Protein AF-A0A7C5XML5-F1 (afdb_monomer_lite)

Organism: NCBI:txid334771

Foldseek 3Di:
DPVPVVVVVVVLVVLLLLLLVLLVVLVVLVVVCVVVVHNPCVVVSVVSVVVSVVSVVVSCVVVVLPPDDDPDCLCQLCVALSVVSSVLSNVLVVLVVVLVVLVVCCVPPVPPVSVVVSVVSVVVSVVSVVVNVVSVVVCSVCSVVSSPDRHGDPVVVVPPDDDDD

Radius of gyration: 18.7 Å; chains: 1; bounding box: 42×40×50 Å

pLDDT: mean 78.73, std 19.6, range [34.81, 97.62]

Secondary structure (DSSP, 8-state):
--HHHHHHHHHHHHHHHHHHHHHHHHHHHHHHHHHHTS-SSHHHHHHHHHHHHHHHHHHHHHTT---SS--S-HHHHHHHHHHHHHHHHHHHHHHHHHHHHHHHHHHHH--TTHHHHHHHHHHHHHHHHHHHHHHHHHHHHTHHHHHH------GGGGS--S---

Structure (mmCIF, N/CA/C/O backbone):
data_AF-A0A7C5XML5-F1
#
_entry.id   AF-A0A7C5XML5-F1
#
loop_
_atom_site.group_PDB
_atom_site.id
_atom_site.type_symbol
_atom_site.label_atom_id
_atom_site.label_alt_id
_atom_site.label_comp_id
_atom_site.label_asym_id
_atom_site.label_entity_id
_atom_site.label_seq_id
_atom_site.pdbx_PDB_ins_code
_atom_site.Cartn_x
_atom_site.Cartn_y
_atom_site.Cartn_z
_atom_site.occupancy
_atom_site.B_iso_or_equiv
_atom_site.auth_seq_id
_atom_site.auth_comp_id
_atom_site.auth_asym_id
_atom_site.auth_atom_id
_atom_site.pdbx_PDB_model_num
ATOM 1 N N . MET A 1 1 ? 15.322 16.544 22.174 1.00 39.91 1 MET A N 1
ATOM 2 C CA . MET A 1 1 ? 13.908 16.334 21.779 1.00 39.91 1 MET A CA 1
ATOM 3 C C . MET A 1 1 ? 13.689 16.162 20.268 1.00 39.91 1 MET A C 1
ATOM 5 O O . MET A 1 1 ? 12.577 15.834 19.902 1.00 39.91 1 MET A O 1
ATOM 9 N N . GLN A 1 2 ? 14.699 16.288 19.390 1.00 37.47 2 GLN A N 1
ATOM 10 C CA . GLN A 1 2 ? 14.518 16.170 17.925 1.00 37.47 2 GLN A CA 1
ATOM 11 C C . GLN A 1 2 ? 14.476 14.737 17.355 1.00 37.47 2 GLN A C 1
ATOM 13 O O . GLN A 1 2 ? 14.001 14.564 16.243 1.00 37.47 2 GLN A O 1
ATOM 18 N N . ASN A 1 3 ? 14.928 13.711 18.087 1.00 36.53 3 ASN A N 1
ATOM 19 C CA . ASN A 1 3 ? 14.990 12.350 17.536 1.00 36.53 3 ASN A CA 1
ATOM 20 C C . ASN A 1 3 ? 13.659 11.588 17.604 1.00 36.53 3 ASN A C 1
ATOM 22 O O . ASN A 1 3 ? 13.346 10.885 16.658 1.00 36.53 3 ASN A O 1
ATOM 26 N N . LEU A 1 4 ? 12.867 11.725 18.676 1.00 36.56 4 LEU A N 1
ATOM 27 C CA . LEU A 1 4 ? 11.659 10.905 18.896 1.00 36.56 4 LEU A CA 1
ATOM 28 C C . LEU A 1 4 ? 10.638 10.999 17.749 1.00 36.56 4 LEU A C 1
ATOM 30 O O . LEU A 1 4 ? 10.149 9.969 17.308 1.00 36.56 4 LEU A O 1
ATOM 34 N N . ALA A 1 5 ? 10.410 12.200 17.211 1.00 45.22 5 ALA A N 1
ATOM 35 C CA . ALA A 1 5 ? 9.469 12.412 16.109 1.00 45.22 5 ALA A CA 1
ATOM 36 C C . ALA A 1 5 ? 9.879 11.677 14.817 1.00 45.22 5 ALA A C 1
ATOM 38 O O . ALA A 1 5 ? 9.029 11.127 14.130 1.00 45.22 5 ALA A O 1
ATOM 39 N N . VAL A 1 6 ? 11.182 11.596 14.517 1.00 43.94 6 VAL A N 1
ATOM 40 C CA . VAL A 1 6 ? 11.694 10.880 13.332 1.00 43.94 6 VAL A CA 1
ATOM 41 C C . VAL A 1 6 ? 11.533 9.364 13.492 1.00 43.94 6 VAL A C 1
ATOM 43 O O . VAL A 1 6 ? 11.209 8.675 12.529 1.00 43.94 6 VAL A O 1
ATOM 46 N N . TRP A 1 7 ? 11.730 8.838 14.707 1.00 41.88 7 TRP A N 1
ATOM 47 C CA . TRP A 1 7 ? 11.513 7.415 14.997 1.00 41.88 7 TRP A CA 1
ATOM 48 C C . TRP A 1 7 ? 10.031 7.032 14.925 1.00 41.88 7 TRP A C 1
ATOM 50 O O . TRP A 1 7 ? 9.712 5.955 14.430 1.00 41.88 7 TRP A O 1
ATOM 60 N N . GLU A 1 8 ? 9.133 7.905 15.386 1.00 57.09 8 GLU A N 1
ATOM 61 C CA . GLU A 1 8 ? 7.681 7.699 15.307 1.00 57.09 8 GLU A CA 1
ATOM 62 C C . GLU A 1 8 ? 7.174 7.775 13.855 1.00 57.09 8 GLU A C 1
ATOM 64 O O . GLU A 1 8 ? 6.430 6.894 13.427 1.00 57.09 8 GLU A O 1
ATOM 69 N N . GLU A 1 9 ? 7.644 8.741 13.054 1.00 60.34 9 GLU A N 1
ATOM 70 C CA . GLU A 1 9 ? 7.326 8.821 11.618 1.00 60.34 9 GLU A CA 1
ATOM 71 C C . GLU A 1 9 ? 7.820 7.591 10.842 1.00 60.34 9 GLU A C 1
ATOM 73 O O . GLU A 1 9 ? 7.082 7.047 10.017 1.00 60.34 9 GLU A O 1
ATOM 78 N N . ALA A 1 10 ? 9.039 7.119 11.129 1.00 74.81 10 ALA A N 1
ATOM 79 C CA . ALA A 1 10 ? 9.570 5.894 10.538 1.00 74.81 10 ALA A CA 1
ATOM 80 C C . ALA A 1 10 ? 8.722 4.673 10.931 1.00 74.81 10 ALA A C 1
ATOM 82 O O . ALA A 1 10 ? 8.363 3.873 10.074 1.00 74.81 10 ALA A O 1
ATOM 83 N N . LEU A 1 11 ? 8.327 4.559 12.203 1.00 78.94 11 LEU A N 1
ATOM 84 C CA . LEU A 1 11 ? 7.518 3.441 12.687 1.00 78.94 11 LEU A CA 1
ATOM 85 C C . LEU A 1 11 ? 6.134 3.385 12.022 1.00 78.94 11 LEU A C 1
ATOM 87 O O . LEU A 1 11 ? 5.704 2.309 11.607 1.00 78.94 11 LEU A O 1
ATOM 91 N N . ILE A 1 12 ? 5.446 4.524 11.879 1.00 80.12 12 ILE A N 1
ATOM 92 C CA . ILE A 1 12 ? 4.148 4.581 11.186 1.00 80.12 12 ILE A CA 1
ATOM 93 C C . ILE A 1 12 ? 4.308 4.142 9.729 1.00 80.12 12 ILE A C 1
ATOM 95 O O . ILE A 1 12 ? 3.504 3.349 9.241 1.00 80.12 12 ILE A O 1
ATOM 99 N N . GLN A 1 13 ? 5.348 4.612 9.034 1.00 80.50 13 GLN A N 1
ATOM 100 C CA . GLN A 1 13 ? 5.607 4.191 7.655 1.00 80.50 13 GLN A CA 1
ATOM 101 C C . GLN A 1 13 ? 5.816 2.678 7.555 1.00 80.50 13 GLN A C 1
ATOM 103 O O . GLN A 1 13 ? 5.195 2.048 6.701 1.00 80.50 13 GLN A O 1
ATOM 108 N N . GLU A 1 14 ? 6.589 2.076 8.457 1.00 86.62 14 GLU A N 1
ATOM 109 C CA . GLU A 1 14 ? 6.787 0.621 8.481 1.00 86.62 14 GLU A CA 1
ATOM 110 C C . GLU A 1 14 ? 5.472 -0.143 8.704 1.00 86.62 14 GLU A C 1
ATOM 112 O O . GLU A 1 14 ? 5.203 -1.131 8.018 1.00 86.62 14 GLU A O 1
ATOM 117 N N . PHE A 1 15 ? 4.589 0.337 9.589 1.00 87.94 15 PHE A N 1
ATOM 118 C CA . PHE A 1 15 ? 3.253 -0.251 9.749 1.00 87.94 15 PHE A CA 1
ATOM 119 C C . PHE A 1 15 ? 2.427 -0.169 8.462 1.00 87.94 15 PHE A C 1
ATOM 121 O O . PHE A 1 15 ? 1.771 -1.141 8.082 1.00 87.94 15 PHE A O 1
ATOM 128 N N . LEU A 1 16 ? 2.461 0.973 7.775 1.00 87.12 16 LEU A N 1
ATOM 129 C CA . LEU A 1 16 ? 1.742 1.171 6.518 1.00 87.12 16 LEU A CA 1
ATOM 130 C C . LEU A 1 16 ? 2.254 0.238 5.418 1.00 87.12 16 LEU A C 1
ATOM 132 O O . LEU A 1 16 ? 1.443 -0.399 4.739 1.00 87.12 16 LEU A O 1
ATOM 136 N N . TYR A 1 17 ? 3.575 0.110 5.282 1.00 88.94 17 TYR A N 1
ATOM 137 C CA . TYR A 1 17 ? 4.199 -0.829 4.353 1.00 88.94 17 TYR A CA 1
ATOM 138 C C . TYR A 1 17 ? 3.845 -2.277 4.701 1.00 88.94 17 TYR A C 1
ATOM 140 O O . TYR A 1 17 ? 3.444 -3.027 3.814 1.00 88.94 17 TYR A O 1
ATOM 148 N N . ALA A 1 18 ? 3.884 -2.667 5.978 1.00 92.62 18 ALA A N 1
ATOM 149 C CA . ALA A 1 18 ? 3.495 -4.009 6.407 1.00 92.62 18 ALA A CA 1
ATOM 150 C C . ALA A 1 18 ? 2.026 -4.330 6.065 1.00 92.62 18 ALA A C 1
ATOM 152 O O . ALA A 1 18 ? 1.736 -5.395 5.517 1.00 92.62 18 ALA A O 1
ATOM 153 N N . ILE A 1 19 ? 1.096 -3.401 6.323 1.00 92.12 19 ILE A N 1
ATOM 154 C CA . ILE A 1 19 ? -0.325 -3.557 5.967 1.00 92.12 19 ILE A CA 1
ATOM 155 C C . ILE A 1 19 ? -0.488 -3.715 4.454 1.00 92.12 19 ILE A C 1
ATOM 157 O O . ILE A 1 19 ? -1.204 -4.615 4.004 1.00 92.12 19 ILE A O 1
ATOM 161 N N . GLY A 1 20 ? 0.166 -2.844 3.682 1.00 91.81 20 GLY A N 1
ATOM 162 C CA . GLY A 1 20 ? 0.115 -2.871 2.224 1.00 91.81 20 GLY A CA 1
ATOM 163 C C . GLY A 1 20 ? 0.667 -4.179 1.661 1.00 91.81 20 GLY A C 1
ATOM 164 O O . GLY A 1 20 ? 0.001 -4.816 0.851 1.00 91.81 20 GLY A O 1
ATOM 165 N N . HIS A 1 21 ? 1.834 -4.632 2.129 1.00 93.75 21 HIS A N 1
ATOM 166 C CA . HIS A 1 21 ? 2.459 -5.865 1.651 1.00 93.75 21 HIS A CA 1
ATOM 167 C C . HIS A 1 21 ? 1.625 -7.096 1.994 1.00 93.75 21 HIS A C 1
ATOM 169 O O . HIS A 1 21 ? 1.458 -7.964 1.144 1.00 93.75 21 HIS A O 1
ATOM 175 N N . LEU A 1 22 ? 1.031 -7.164 3.188 1.00 94.81 22 LEU A N 1
ATOM 176 C CA . LEU A 1 22 ? 0.125 -8.262 3.532 1.00 94.81 22 LEU A CA 1
ATOM 177 C C . LEU A 1 22 ? -1.133 -8.259 2.649 1.00 94.81 22 LEU A C 1
ATOM 179 O O . LEU A 1 22 ? -1.616 -9.322 2.270 1.00 94.81 22 LEU A O 1
ATOM 183 N N . ASN A 1 23 ? -1.670 -7.088 2.294 1.00 93.06 23 ASN A N 1
ATOM 184 C CA . ASN A 1 23 ? -2.779 -7.003 1.340 1.00 93.06 23 ASN A CA 1
ATOM 185 C C . ASN A 1 23 ? -2.371 -7.425 -0.079 1.00 93.06 23 ASN A C 1
ATOM 187 O O . ASN A 1 23 ? -3.102 -8.158 -0.737 1.00 93.06 23 ASN A O 1
ATOM 191 N N . HIS A 1 24 ? -1.186 -7.018 -0.522 1.00 92.62 24 HIS A N 1
ATOM 192 C CA . HIS A 1 24 ? -0.650 -7.377 -1.830 1.00 92.62 24 HIS A CA 1
ATOM 193 C C . HIS A 1 24 ? -0.377 -8.889 -1.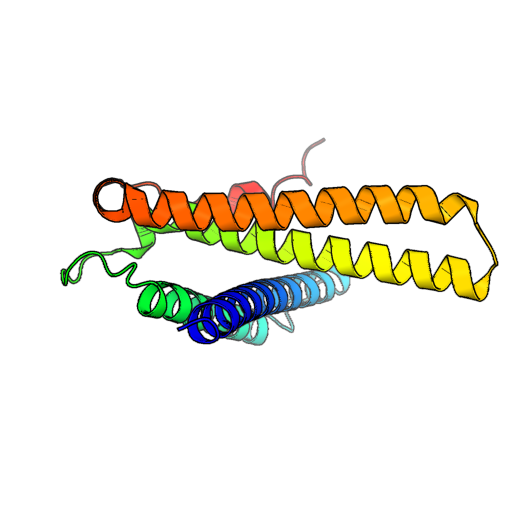937 1.00 92.62 24 HIS A C 1
ATOM 195 O O . HIS A 1 24 ? -0.758 -9.518 -2.920 1.00 92.62 24 HIS A O 1
ATOM 201 N N . CYS A 1 25 ? 0.198 -9.508 -0.899 1.00 93.81 25 CYS A N 1
ATOM 202 C CA . CYS A 1 25 ? 0.389 -10.959 -0.841 1.00 93.81 25 CYS A CA 1
ATOM 203 C C . CYS A 1 25 ? -0.938 -11.720 -0.971 1.00 93.81 25 CYS A C 1
ATOM 205 O O . CYS A 1 25 ? -1.007 -12.695 -1.714 1.00 93.81 25 CYS A O 1
ATOM 207 N N . GLU A 1 26 ? -1.993 -11.273 -0.279 1.00 93.00 26 GLU A N 1
ATOM 208 C CA . GLU A 1 26 ? -3.339 -11.835 -0.447 1.00 93.00 26 GLU A CA 1
ATOM 209 C C . GLU A 1 26 ? -3.799 -11.744 -1.908 1.00 93.00 26 GLU A C 1
ATOM 211 O O . GLU A 1 26 ? -4.228 -12.748 -2.475 1.00 93.00 26 GLU A O 1
ATOM 216 N N . GLN A 1 27 ? -3.689 -10.562 -2.521 1.00 92.25 27 GLN A N 1
ATOM 217 C CA . GLN A 1 27 ? -4.138 -10.341 -3.892 1.00 92.25 27 GLN A CA 1
ATOM 218 C C . GLN A 1 27 ? -3.402 -11.250 -4.886 1.00 92.25 27 GLN A C 1
ATOM 220 O O . GLN A 1 27 ? -4.047 -11.896 -5.706 1.00 92.25 27 GLN A O 1
ATOM 225 N N . HIS A 1 28 ? -2.078 -11.373 -4.776 1.00 93.12 28 HIS A N 1
ATOM 226 C CA . HIS A 1 28 ? -1.304 -12.253 -5.650 1.00 93.12 28 HIS A CA 1
ATOM 227 C C . HIS A 1 28 ? -1.685 -13.727 -5.512 1.00 93.12 28 HIS A C 1
ATOM 229 O O . HIS A 1 28 ? -1.739 -14.437 -6.512 1.00 93.12 28 HIS A O 1
ATOM 235 N N . LEU A 1 29 ? -1.985 -14.207 -4.304 1.00 95.31 29 LEU A N 1
ATOM 236 C CA . LEU A 1 29 ? -2.445 -15.587 -4.127 1.00 95.31 29 LEU A CA 1
ATOM 237 C C . LEU A 1 29 ? -3.828 -15.810 -4.753 1.00 95.31 29 LEU A C 1
ATOM 239 O O . LEU A 1 29 ? -4.043 -16.840 -5.390 1.00 95.31 29 LEU A O 1
ATOM 243 N N . ILE A 1 30 ? -4.731 -14.829 -4.640 1.00 93.62 30 ILE A N 1
ATOM 244 C CA . ILE A 1 30 ? -6.041 -14.857 -5.308 1.00 93.62 30 ILE A CA 1
ATOM 245 C C . ILE A 1 30 ? -5.871 -14.865 -6.834 1.00 93.62 30 ILE A C 1
ATOM 247 O O . ILE A 1 30 ? -6.564 -15.613 -7.522 1.00 93.62 30 ILE A O 1
ATOM 251 N N . GLU A 1 31 ? -4.952 -14.063 -7.375 1.00 93.06 31 GLU A N 1
ATOM 252 C CA . GLU A 1 31 ? -4.635 -14.029 -8.809 1.00 93.06 31 GLU A CA 1
ATOM 253 C C . GLU A 1 31 ? -4.102 -15.383 -9.298 1.00 93.06 31 GLU A C 1
ATOM 255 O O . GLU A 1 31 ? -4.518 -15.858 -10.357 1.00 93.06 31 GLU A O 1
ATOM 260 N N . VAL A 1 32 ? -3.239 -16.040 -8.513 1.00 94.81 32 VAL A N 1
ATOM 261 C CA . VAL A 1 32 ? -2.745 -17.385 -8.836 1.00 94.81 32 VAL A CA 1
ATOM 262 C C . VAL A 1 32 ? -3.894 -18.390 -8.850 1.00 94.81 32 VAL A C 1
ATOM 264 O O . VAL A 1 32 ? -4.083 -19.038 -9.879 1.00 94.81 32 VAL A O 1
ATOM 267 N N . ASP A 1 33 ? -4.686 -18.479 -7.776 1.00 95.69 33 ASP A N 1
ATOM 268 C CA . ASP A 1 33 ? -5.849 -19.379 -7.687 1.00 95.69 33 ASP A CA 1
ATOM 269 C C . ASP A 1 33 ? -6.834 -19.144 -8.850 1.00 95.69 33 ASP A C 1
ATOM 271 O O . ASP A 1 33 ? -7.303 -20.086 -9.496 1.00 95.69 33 ASP A O 1
ATOM 275 N N . SER A 1 34 ? -7.079 -17.875 -9.195 1.00 93.12 34 SER A N 1
ATOM 276 C CA . SER A 1 34 ? -7.933 -17.487 -10.324 1.00 93.12 34 SER A CA 1
ATOM 277 C C . SER A 1 34 ? -7.360 -17.939 -11.668 1.00 93.12 34 SER A C 1
ATOM 279 O O . SER A 1 34 ? -8.102 -18.418 -12.523 1.00 93.12 34 SER A O 1
ATOM 281 N N . SER A 1 35 ? -6.042 -17.824 -11.859 1.00 94.06 35 SER A N 1
ATOM 282 C CA . SER A 1 35 ? -5.376 -18.215 -13.107 1.00 94.06 35 SER A CA 1
ATOM 283 C C . SER A 1 35 ? -5.382 -19.727 -13.349 1.00 94.06 35 SER A C 1
ATOM 285 O O . SER A 1 35 ? -5.436 -20.164 -14.497 1.00 94.06 35 SER A O 1
ATOM 287 N N . ILE A 1 36 ? -5.356 -20.525 -12.277 1.00 94.44 36 ILE A N 1
ATOM 288 C CA . ILE A 1 36 ? -5.368 -21.993 -12.346 1.00 94.44 36 ILE A CA 1
ATOM 289 C C . ILE A 1 36 ? -6.779 -22.589 -12.232 1.00 94.44 36 ILE A C 1
ATOM 291 O O . ILE A 1 36 ? -6.954 -23.778 -12.491 1.00 94.44 36 ILE A O 1
ATOM 295 N N . GLY A 1 37 ? -7.779 -21.790 -11.840 1.00 93.62 37 GLY A N 1
ATOM 296 C CA . GLY A 1 37 ? -9.164 -22.230 -11.651 1.00 93.62 37 GLY A CA 1
ATOM 297 C C . GLY A 1 37 ? -9.379 -23.137 -10.433 1.00 93.62 37 GLY A C 1
ATOM 298 O O . GLY A 1 37 ? -10.334 -23.913 -10.415 1.00 93.62 37 GLY A O 1
ATOM 299 N N . LEU A 1 38 ? -8.494 -23.075 -9.434 1.00 92.44 38 LEU A N 1
ATOM 300 C CA . LEU A 1 38 ? -8.511 -23.905 -8.225 1.00 92.44 38 LEU A CA 1
ATOM 301 C C . LEU A 1 38 ? -8.219 -23.037 -6.999 1.00 92.44 38 LEU A C 1
ATOM 303 O O . LEU A 1 38 ? -7.401 -22.132 -7.073 1.00 92.44 38 LEU A O 1
ATOM 307 N N . THR A 1 39 ? -8.840 -23.343 -5.861 1.00 93.31 39 THR A N 1
ATOM 308 C CA . THR A 1 39 ? -8.641 -22.619 -4.593 1.00 93.31 39 THR A CA 1
ATOM 309 C C . THR A 1 39 ? -7.568 -23.300 -3.738 1.00 93.31 39 THR A C 1
ATOM 311 O O . THR A 1 39 ? -7.886 -23.926 -2.723 1.00 93.31 39 THR A O 1
ATOM 314 N N . ILE A 1 40 ? -6.309 -23.269 -4.181 1.00 96.06 40 ILE A N 1
ATOM 315 C CA . ILE A 1 40 ? -5.203 -23.963 -3.502 1.00 96.06 40 ILE A CA 1
ATOM 316 C C . ILE A 1 40 ? -4.719 -23.162 -2.292 1.00 96.06 40 ILE A C 1
ATOM 318 O O . ILE A 1 40 ? -4.347 -23.755 -1.281 1.00 96.06 40 ILE A O 1
ATOM 322 N N . PHE A 1 41 ? -4.744 -21.831 -2.371 1.00 97.00 41 PHE A N 1
ATOM 323 C CA . PHE A 1 41 ? -4.124 -20.956 -1.373 1.00 97.00 41 PHE A CA 1
ATOM 324 C C . PHE A 1 41 ? -5.104 -20.354 -0.361 1.00 97.00 41 PHE A C 1
ATOM 326 O O . PHE A 1 41 ? -4.709 -19.496 0.429 1.00 97.00 41 PHE A O 1
ATOM 333 N N . GLY A 1 42 ? -6.364 -20.802 -0.345 1.00 92.94 42 GLY A N 1
ATOM 334 C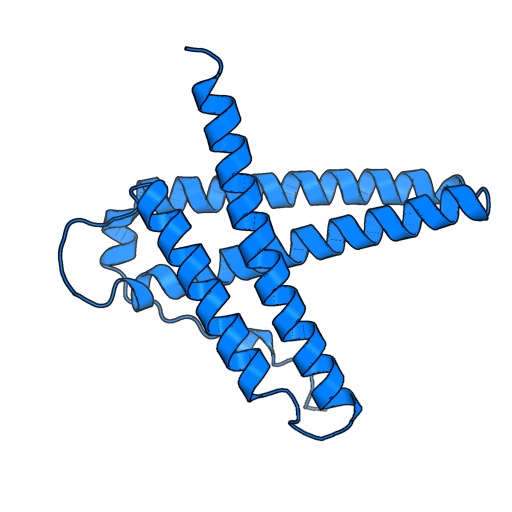 CA . GLY A 1 42 ? -7.416 -20.238 0.509 1.00 92.94 42 GLY A CA 1
ATOM 335 C C . GLY A 1 42 ? -7.049 -20.155 1.998 1.00 92.94 42 GLY A C 1
ATOM 336 O O . GLY A 1 42 ? -7.248 -19.116 2.625 1.00 92.94 42 GLY A O 1
ATOM 337 N N . ASP A 1 43 ? -6.436 -21.199 2.563 1.00 94.75 43 ASP A N 1
ATOM 338 C CA . ASP A 1 43 ? -6.042 -21.208 3.979 1.00 94.75 43 ASP A CA 1
ATOM 339 C C . ASP A 1 43 ? -4.895 -20.225 4.283 1.00 94.75 43 ASP A C 1
ATOM 341 O O . ASP A 1 43 ? -4.837 -19.640 5.367 1.00 94.75 43 ASP A O 1
ATOM 345 N N . ILE A 1 44 ? -3.977 -20.029 3.333 1.00 97.00 44 ILE A N 1
ATOM 346 C CA . ILE A 1 44 ? -2.875 -19.067 3.441 1.00 97.00 44 ILE A CA 1
ATOM 347 C C . ILE A 1 44 ? -3.406 -17.640 3.300 1.00 97.00 44 ILE A C 1
ATOM 349 O O . ILE A 1 44 ? -3.016 -16.775 4.085 1.00 97.00 44 ILE A O 1
ATOM 353 N N . ILE A 1 45 ? -4.325 -17.401 2.361 1.00 93.94 45 ILE A N 1
ATOM 354 C CA . ILE A 1 45 ? -5.018 -16.118 2.190 1.00 93.94 45 ILE A CA 1
ATOM 355 C C . ILE A 1 45 ? -5.682 -15.697 3.506 1.00 93.94 45 ILE A C 1
ATOM 357 O O . ILE A 1 45 ? -5.464 -14.577 3.975 1.00 93.94 45 ILE A O 1
ATOM 361 N N . ASP A 1 46 ? -6.418 -16.600 4.154 1.00 92.62 46 ASP A N 1
ATOM 362 C CA . ASP A 1 46 ? -7.088 -16.298 5.420 1.00 92.62 46 ASP A CA 1
ATOM 363 C C . ASP A 1 46 ? -6.098 -16.031 6.563 1.00 92.62 46 ASP A C 1
ATOM 365 O O . ASP A 1 46 ? -6.289 -15.095 7.346 1.00 92.62 46 ASP A O 1
ATOM 369 N N . LYS A 1 47 ? -4.983 -16.773 6.629 1.00 95.50 47 LYS A N 1
ATOM 370 C CA . LYS A 1 47 ? -3.905 -16.491 7.594 1.00 95.50 47 LYS A CA 1
ATOM 371 C C . LYS A 1 47 ? -3.304 -15.102 7.374 1.00 95.50 47 LYS A C 1
ATOM 373 O O . LYS A 1 47 ? -3.115 -14.369 8.343 1.00 95.50 47 LYS A O 1
ATOM 378 N N . ILE A 1 48 ? -3.023 -14.721 6.127 1.00 95.25 48 ILE A N 1
ATOM 379 C CA . ILE A 1 48 ? -2.456 -13.408 5.780 1.00 95.25 48 ILE A CA 1
ATOM 380 C C . ILE A 1 48 ? -3.433 -12.280 6.125 1.00 95.25 48 ILE A C 1
ATOM 382 O O . ILE A 1 48 ? -3.020 -11.272 6.707 1.00 95.25 48 ILE A O 1
ATOM 386 N N . ARG A 1 49 ? -4.730 -12.456 5.836 1.00 91.62 49 ARG A N 1
ATOM 387 C CA . ARG A 1 49 ? -5.790 -11.520 6.245 1.00 91.62 49 ARG A CA 1
ATOM 388 C C . ARG A 1 49 ? -5.774 -11.277 7.745 1.00 91.62 49 ARG A C 1
ATOM 390 O O . ARG A 1 49 ? -5.880 -10.129 8.175 1.00 91.62 49 ARG A O 1
ATOM 397 N N . GLU A 1 50 ? -5.628 -12.338 8.532 1.00 91.50 50 GLU A N 1
ATOM 398 C CA . GLU A 1 50 ? -5.585 -12.227 9.986 1.00 91.50 50 GLU A CA 1
ATOM 399 C C . GLU A 1 50 ? -4.315 -11.522 10.474 1.00 91.50 50 GLU A C 1
ATOM 401 O O . GLU A 1 50 ? -4.402 -10.604 11.287 1.00 91.50 50 GLU A O 1
ATOM 406 N N . GLN A 1 51 ? -3.147 -11.835 9.904 1.00 93.81 51 GLN A N 1
ATOM 407 C CA . GLN A 1 51 ? -1.919 -11.095 10.223 1.00 93.81 51 GLN A CA 1
ATOM 408 C C . GLN A 1 51 ? -2.053 -9.601 9.897 1.00 93.81 51 GLN A C 1
ATOM 410 O O . GLN A 1 51 ? -1.669 -8.756 10.704 1.00 93.81 51 GLN A O 1
ATOM 415 N N . ARG A 1 52 ? -2.660 -9.246 8.755 1.00 93.06 52 ARG A N 1
ATOM 416 C CA . ARG A 1 52 ? -2.885 -7.840 8.377 1.00 93.06 52 ARG A CA 1
ATOM 417 C C . ARG A 1 52 ? -3.764 -7.110 9.387 1.00 93.06 52 ARG A C 1
ATOM 419 O O . ARG A 1 52 ? -3.481 -5.963 9.727 1.00 93.06 52 ARG A O 1
ATOM 426 N N . LYS A 1 53 ? -4.824 -7.767 9.861 1.00 86.25 53 LYS A N 1
ATOM 427 C CA . LYS A 1 53 ? -5.707 -7.225 10.899 1.00 86.25 53 LYS A CA 1
ATOM 428 C C . LYS A 1 53 ? -4.944 -6.955 12.194 1.00 86.25 53 LYS A C 1
ATOM 430 O O . LYS A 1 53 ? -5.062 -5.856 12.724 1.00 86.25 53 LYS A O 1
ATOM 435 N N . ILE A 1 54 ? -4.124 -7.904 12.647 1.00 88.56 54 ILE A N 1
ATOM 436 C CA . ILE A 1 54 ? -3.304 -7.764 13.861 1.00 88.56 54 ILE A CA 1
ATOM 437 C C . ILE A 1 54 ? -2.336 -6.576 13.742 1.00 88.56 54 ILE A C 1
ATOM 439 O O . ILE A 1 54 ? -2.224 -5.771 14.668 1.00 88.56 54 ILE A O 1
ATOM 443 N N . VAL A 1 55 ? -1.668 -6.418 12.593 1.00 88.81 55 VAL A N 1
ATOM 444 C CA . VAL A 1 55 ? -0.775 -5.273 12.330 1.00 88.81 55 VAL A CA 1
ATOM 445 C C . VAL A 1 55 ? -1.545 -3.948 12.387 1.00 88.81 55 VAL A C 1
ATOM 447 O O . VAL A 1 55 ? -1.090 -2.997 13.019 1.00 88.81 55 VAL A O 1
ATOM 450 N N . GLY A 1 56 ? -2.736 -3.892 11.787 1.00 84.38 56 GLY A N 1
ATOM 451 C CA . GLY A 1 56 ? -3.608 -2.717 11.829 1.00 84.38 56 GLY A CA 1
ATOM 452 C C . GLY A 1 56 ? -4.087 -2.331 13.219 1.00 84.38 56 GLY A C 1
ATOM 453 O O . GLY A 1 56 ? -4.023 -1.166 13.607 1.00 84.38 56 GLY A O 1
ATOM 454 N N . GLU A 1 57 ? -4.543 -3.319 13.984 1.00 80.88 57 GLU A N 1
ATOM 455 C CA . GLU A 1 57 ? -4.948 -3.131 15.376 1.00 80.88 57 GLU A CA 1
ATOM 456 C C . GLU A 1 57 ? -3.768 -2.619 16.211 1.00 80.88 57 GLU A C 1
ATOM 458 O O . GLU A 1 57 ? -3.925 -1.680 16.987 1.00 80.88 57 GLU A O 1
ATOM 463 N N . THR A 1 58 ? -2.565 -3.154 15.986 1.00 83.75 58 THR A N 1
ATOM 464 C CA . THR A 1 58 ? -1.339 -2.699 16.658 1.00 83.75 58 THR A CA 1
ATOM 465 C C . THR A 1 58 ? -1.016 -1.236 16.337 1.00 83.75 58 THR A C 1
ATOM 467 O O . THR A 1 58 ? -0.741 -0.469 17.260 1.00 83.75 58 THR A O 1
ATOM 470 N N . LEU A 1 59 ? -1.108 -0.823 15.066 1.00 82.19 59 LEU A N 1
ATOM 471 C CA . LEU A 1 59 ? -0.944 0.580 14.660 1.00 82.19 59 LEU A CA 1
ATOM 472 C C . LEU A 1 59 ? -1.920 1.489 15.423 1.00 82.19 59 LEU A C 1
ATOM 474 O O . LEU A 1 59 ? -1.511 2.483 16.016 1.00 82.19 59 LEU A O 1
ATOM 478 N N . PHE A 1 60 ? -3.205 1.129 15.471 1.00 74.50 60 PHE A N 1
ATOM 479 C CA . PHE A 1 60 ? -4.211 1.925 16.177 1.00 74.50 60 PHE A CA 1
ATOM 480 C C . PHE A 1 60 ? -3.979 1.980 17.694 1.00 74.50 60 PHE A C 1
ATOM 482 O O . PHE A 1 60 ? -4.163 3.031 18.312 1.00 74.50 60 PHE A O 1
ATOM 489 N N . LEU A 1 61 ? -3.527 0.887 18.309 1.00 74.19 61 LEU A N 1
ATOM 490 C CA . LEU A 1 61 ? -3.165 0.876 19.727 1.00 74.19 61 LEU A CA 1
ATOM 491 C C . LEU A 1 61 ? -2.002 1.836 20.030 1.00 74.19 61 LEU A C 1
ATOM 493 O O . LEU A 1 61 ? -2.071 2.569 21.021 1.00 74.19 61 LEU A O 1
ATOM 497 N N . ILE A 1 62 ? -0.964 1.851 19.185 1.00 72.50 62 ILE A N 1
ATOM 498 C CA . ILE A 1 62 ? 0.222 2.716 19.330 1.00 72.50 62 ILE A CA 1
ATOM 499 C C . ILE A 1 62 ? -0.142 4.190 19.149 1.00 72.50 62 ILE A C 1
ATOM 501 O O . ILE A 1 62 ? 0.215 5.011 19.994 1.00 72.50 62 ILE A O 1
ATOM 505 N N . GLU A 1 63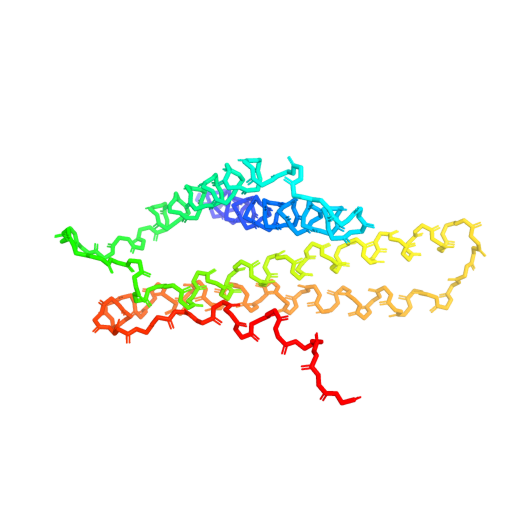 ? -0.948 4.506 18.135 1.00 67.56 63 GLU A N 1
ATOM 506 C CA . GLU A 1 63 ? -1.459 5.861 17.880 1.00 67.56 63 GLU A CA 1
ATOM 507 C C . GLU A 1 63 ? -2.480 6.332 18.929 1.00 67.56 63 GLU A C 1
ATOM 509 O O . GLU A 1 63 ? -3.055 7.415 18.815 1.00 67.56 63 GLU A O 1
ATOM 514 N N . LYS A 1 64 ? -2.731 5.525 19.971 1.00 62.25 64 LYS A N 1
ATOM 515 C CA . LYS A 1 64 ? -3.726 5.791 21.018 1.00 62.25 64 LYS A CA 1
ATOM 516 C C . LYS A 1 64 ? -5.110 6.081 20.433 1.00 62.25 64 LYS A C 1
ATOM 518 O O . LYS A 1 64 ? -5.922 6.748 21.067 1.00 62.25 64 LYS A O 1
ATOM 523 N N . LEU A 1 65 ? -5.416 5.481 19.282 1.00 56.44 65 LEU A N 1
ATOM 524 C CA . LEU A 1 65 ? -6.748 5.449 18.675 1.00 56.44 65 LEU A CA 1
ATOM 525 C C . LEU A 1 65 ? -7.739 4.585 19.461 1.00 56.44 65 LEU A C 1
ATOM 527 O O . LEU A 1 65 ? -8.879 4.405 19.038 1.00 56.44 65 LEU A O 1
ATOM 531 N N . ASN A 1 66 ? -7.326 4.096 20.633 1.00 45.97 66 ASN A N 1
ATOM 532 C CA . ASN A 1 66 ? -8.212 3.592 21.664 1.00 45.97 66 ASN A CA 1
ATOM 533 C C . ASN A 1 66 ? -9.213 4.678 22.067 1.00 45.97 66 ASN A C 1
ATOM 535 O O . ASN A 1 66 ? -9.025 5.408 23.043 1.00 45.97 66 ASN A O 1
ATOM 539 N N . ALA A 1 67 ? -10.337 4.699 21.352 1.00 41.78 67 ALA A N 1
ATOM 540 C CA . ALA A 1 67 ? -11.622 4.997 21.948 1.00 41.78 67 ALA A CA 1
ATOM 541 C C . ALA A 1 67 ? -11.657 4.320 23.324 1.00 41.78 67 ALA A C 1
ATOM 543 O O . ALA A 1 67 ? -11.313 3.141 23.462 1.00 41.78 67 ALA A O 1
ATOM 544 N N . GLY A 1 68 ? -11.967 5.103 24.356 1.00 37.56 68 GLY A N 1
ATOM 545 C CA . GLY A 1 68 ? -11.928 4.655 25.738 1.00 37.56 68 GLY A CA 1
ATOM 546 C C . GLY A 1 68 ? -12.555 3.273 25.910 1.00 37.56 68 GLY A C 1
ATOM 547 O O . GLY A 1 68 ? -13.588 2.973 25.313 1.00 37.56 68 GLY A O 1
ATOM 548 N N . ARG A 1 69 ? -11.895 2.448 26.731 1.00 38.50 69 ARG A N 1
ATOM 549 C CA . ARG A 1 69 ? -12.340 1.131 27.208 1.00 38.50 69 ARG A CA 1
ATOM 550 C C . ARG A 1 69 ? -13.868 0.999 27.203 1.00 38.50 69 ARG A C 1
ATOM 552 O O . ARG A 1 69 ? -14.535 1.368 28.163 1.00 38.50 69 ARG A O 1
ATOM 559 N N . SER A 1 70 ? -14.411 0.430 26.140 1.00 34.81 70 SER A N 1
ATOM 560 C CA . SER A 1 70 ? -15.765 -0.100 26.107 1.00 34.81 70 SER A CA 1
ATOM 561 C C . SER A 1 70 ? -15.750 -1.240 25.100 1.00 34.81 70 SER A C 1
ATOM 563 O O . SER A 1 70 ? -15.417 -1.056 23.936 1.00 34.81 70 SER A O 1
ATOM 565 N N . GLY A 1 71 ? -15.973 -2.456 25.596 1.00 35.62 71 GLY A N 1
ATOM 566 C CA . GLY A 1 71 ? -15.887 -3.705 24.838 1.00 35.62 71 GLY A CA 1
ATOM 567 C C . GLY A 1 71 ? -17.044 -3.894 23.859 1.00 35.62 71 GLY A C 1
ATOM 568 O O . GLY A 1 71 ? -17.733 -4.905 23.926 1.00 35.62 71 GLY A O 1
ATOM 569 N N . GLY A 1 72 ? -17.279 -2.917 22.986 1.00 39.69 72 GLY A N 1
ATOM 570 C CA . GLY A 1 72 ? -18.266 -2.970 21.916 1.00 39.69 72 GLY A CA 1
ATOM 571 C C . GLY A 1 72 ? -17.591 -2.732 20.573 1.00 39.69 72 GLY A C 1
ATOM 572 O O . GLY A 1 72 ? -16.754 -1.852 20.468 1.00 39.69 72 GLY A O 1
ATOM 573 N N . ASP A 1 73 ? -17.951 -3.556 19.596 1.00 46.03 73 ASP A N 1
ATOM 574 C CA . ASP A 1 73 ? -17.604 -3.617 18.169 1.00 46.03 73 ASP A CA 1
ATOM 575 C C . ASP A 1 73 ? -17.028 -2.343 17.481 1.00 46.03 73 ASP A C 1
ATOM 577 O O . ASP A 1 73 ? -17.591 -1.828 16.511 1.00 46.03 73 ASP A O 1
ATOM 581 N N . ILE A 1 74 ? -15.853 -1.867 17.936 1.00 49.09 74 ILE A N 1
ATOM 582 C CA . ILE A 1 74 ? -15.043 -0.771 17.350 1.00 49.09 74 ILE A CA 1
ATOM 583 C C . ILE A 1 74 ? -14.818 -1.017 15.850 1.00 49.09 74 ILE A C 1
ATOM 585 O O . ILE A 1 74 ? -14.688 -0.087 15.054 1.00 49.09 74 ILE A O 1
ATOM 589 N N . ARG A 1 75 ? -14.816 -2.290 15.445 1.00 52.25 75 ARG A N 1
ATOM 590 C CA . ARG A 1 75 ? -14.520 -2.726 14.088 1.00 52.25 75 ARG A CA 1
ATOM 591 C C . ARG A 1 75 ? -15.554 -2.246 13.074 1.00 52.25 75 ARG A C 1
ATOM 593 O O . ARG A 1 75 ? -15.140 -1.807 12.011 1.00 52.25 75 ARG A O 1
ATOM 600 N N . SER A 1 76 ? -16.851 -2.266 13.397 1.00 59.31 76 SER A N 1
ATOM 601 C CA . SER A 1 76 ? -17.909 -1.917 12.430 1.00 59.31 76 SER A CA 1
ATOM 602 C C . SER A 1 76 ? -17.879 -0.445 12.006 1.00 59.31 76 SER A C 1
ATOM 604 O O . SER A 1 76 ? -18.163 -0.119 10.860 1.00 59.31 76 SER A O 1
ATOM 606 N N . SER A 1 77 ? -17.499 0.448 12.915 1.00 64.06 77 SER A N 1
ATOM 607 C CA . SER A 1 77 ? -17.444 1.891 12.679 1.00 64.06 77 SER A CA 1
ATOM 608 C C . SER A 1 77 ? -16.177 2.335 11.955 1.00 64.06 77 SER A C 1
ATOM 610 O O . SER A 1 77 ? -16.187 3.270 11.155 1.00 64.06 77 SER A O 1
ATOM 612 N N . TRP A 1 78 ? -15.071 1.654 12.250 1.00 74.12 78 TRP A N 1
ATOM 613 C CA . TRP A 1 78 ? -13.751 1.943 11.699 1.00 74.12 78 TRP A CA 1
ATOM 614 C C . TRP A 1 78 ? -13.446 1.150 10.429 1.00 74.12 78 TRP A C 1
ATOM 616 O O . TRP A 1 78 ? -12.451 1.428 9.764 1.00 74.12 78 TRP A O 1
ATOM 626 N N . GLU A 1 79 ? -14.307 0.201 10.057 1.00 72.69 79 GLU A N 1
ATOM 627 C CA . GLU A 1 79 ? -14.112 -0.708 8.928 1.00 72.69 79 GLU A CA 1
ATOM 628 C C . GLU A 1 79 ? -13.846 0.036 7.618 1.00 72.69 79 GLU A C 1
ATOM 630 O O . GLU A 1 79 ? -12.939 -0.315 6.869 1.00 72.69 79 GLU A O 1
ATOM 635 N N . SER A 1 80 ? -14.599 1.107 7.361 1.00 75.06 80 SER A N 1
ATOM 636 C CA . SER A 1 80 ? -14.455 1.899 6.135 1.00 75.06 80 SER A CA 1
ATOM 637 C C . SER A 1 80 ? -13.127 2.666 6.089 1.00 75.06 80 SER A C 1
ATOM 639 O O . SER A 1 80 ? -12.499 2.758 5.034 1.00 75.06 80 SER A O 1
ATOM 641 N N . ILE A 1 81 ? -12.653 3.169 7.234 1.00 81.25 81 ILE A N 1
ATOM 642 C CA . ILE A 1 81 ? -11.353 3.852 7.346 1.00 81.25 81 ILE A CA 1
ATOM 643 C C . ILE A 1 81 ? -10.223 2.838 7.198 1.00 81.25 81 ILE A C 1
ATOM 645 O O . ILE A 1 81 ? -9.287 3.066 6.438 1.00 81.25 81 ILE A O 1
ATOM 649 N N . TRP A 1 82 ? -10.345 1.697 7.874 1.00 81.19 82 TRP A N 1
ATOM 650 C CA . TRP A 1 82 ? -9.413 0.583 7.775 1.00 81.19 82 TRP A CA 1
ATOM 651 C C . TRP A 1 82 ? -9.276 0.075 6.335 1.00 81.19 82 TRP A C 1
ATOM 653 O O . TRP A 1 82 ? -8.165 -0.076 5.828 1.00 81.19 82 TRP A O 1
ATOM 66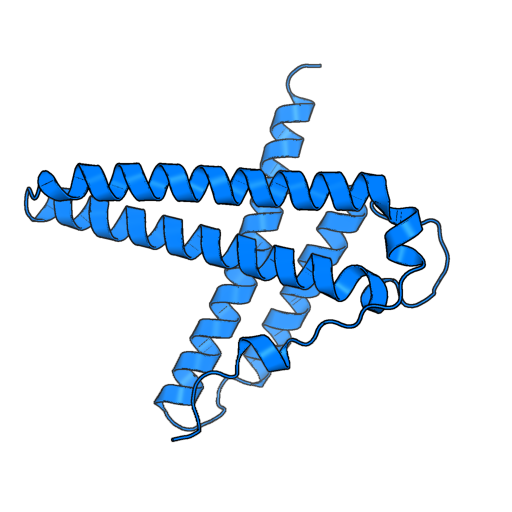3 N N . CYS A 1 83 ? -10.398 -0.131 5.646 1.00 82.50 83 CYS A N 1
ATOM 664 C CA . CYS A 1 83 ? -10.409 -0.573 4.259 1.00 82.50 83 CYS A CA 1
ATOM 665 C C . CYS A 1 83 ? -9.773 0.474 3.333 1.00 82.50 83 CYS A C 1
ATOM 667 O O . CYS A 1 83 ? -8.929 0.139 2.502 1.00 82.50 83 CYS A O 1
ATOM 669 N N . THR A 1 84 ? -10.090 1.756 3.536 1.00 87.00 84 THR A N 1
ATOM 670 C CA . THR A 1 84 ? -9.465 2.855 2.782 1.00 87.00 84 THR A CA 1
ATOM 671 C C . THR A 1 84 ? -7.951 2.880 2.995 1.00 87.00 84 THR A C 1
ATOM 673 O O . THR A 1 84 ? -7.199 2.971 2.027 1.00 87.00 84 THR A O 1
ATOM 676 N N . LEU A 1 85 ? -7.491 2.738 4.242 1.00 87.81 85 LEU A N 1
ATOM 677 C CA . LEU A 1 85 ? -6.070 2.696 4.579 1.00 87.81 85 LEU A CA 1
ATOM 678 C C . LEU A 1 85 ? -5.365 1.534 3.867 1.00 87.81 85 LEU A C 1
ATOM 680 O O . LEU A 1 85 ? -4.363 1.753 3.194 1.00 87.81 85 LEU A O 1
ATOM 684 N N . LYS A 1 86 ? -5.937 0.327 3.946 1.00 86.38 86 LYS A N 1
ATOM 685 C CA . LYS A 1 86 ? -5.462 -0.886 3.259 1.00 86.38 86 LYS A CA 1
ATOM 686 C C . LYS A 1 86 ? -5.309 -0.676 1.746 1.00 86.38 86 LYS A C 1
ATOM 688 O O . LYS A 1 86 ? -4.306 -1.083 1.160 1.00 86.38 86 LYS A O 1
ATOM 693 N N . HIS A 1 87 ? -6.284 -0.038 1.098 1.00 88.50 87 HIS A N 1
ATOM 694 C CA . HIS A 1 87 ? -6.218 0.227 -0.342 1.00 88.50 87 HIS A CA 1
ATOM 695 C C . HIS A 1 87 ? -5.181 1.297 -0.695 1.00 88.50 87 HIS A C 1
ATOM 697 O O . HIS A 1 87 ? -4.439 1.121 -1.660 1.00 88.50 87 HIS A O 1
ATOM 703 N N . LEU A 1 88 ? -5.072 2.366 0.098 1.00 92.62 88 LEU A N 1
ATOM 704 C CA . LEU A 1 88 ? 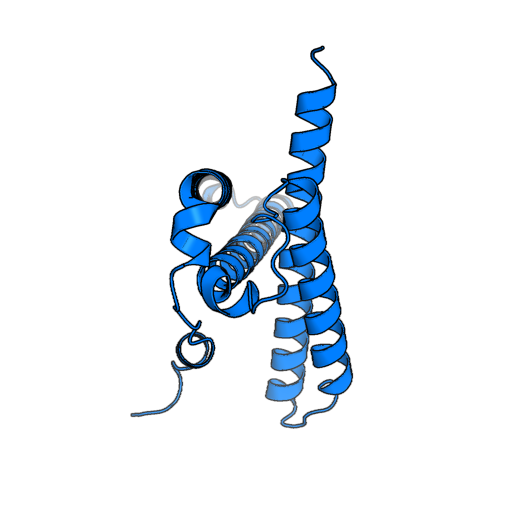-4.067 3.409 -0.114 1.00 92.62 88 LEU A CA 1
ATOM 705 C C . LEU A 1 88 ? -2.636 2.878 0.056 1.00 92.62 88 LEU A C 1
ATOM 707 O O . LEU A 1 88 ? -1.770 3.214 -0.750 1.00 92.62 88 LEU A O 1
ATOM 711 N N . THR A 1 89 ? -2.380 2.023 1.050 1.00 92.12 89 THR A N 1
ATOM 712 C CA . THR A 1 89 ? -1.049 1.422 1.243 1.00 92.12 89 THR A CA 1
ATOM 713 C C . THR A 1 89 ? -0.701 0.421 0.144 1.00 92.12 89 THR A C 1
ATOM 715 O O . THR A 1 89 ? 0.441 0.368 -0.302 1.00 92.12 89 THR A O 1
ATOM 718 N N . THR A 1 90 ? -1.685 -0.319 -0.370 1.00 91.62 90 THR A N 1
ATOM 719 C CA . THR A 1 90 ? -1.486 -1.197 -1.538 1.00 91.62 90 THR A CA 1
ATOM 720 C C . THR A 1 90 ? -1.190 -0.383 -2.800 1.00 91.62 90 THR A C 1
ATOM 722 O O . THR A 1 90 ? -0.262 -0.702 -3.542 1.00 91.62 90 THR A O 1
ATOM 725 N N . ALA A 1 91 ? -1.920 0.716 -3.022 1.00 92.19 91 ALA A N 1
ATOM 726 C CA . ALA A 1 91 ? -1.658 1.629 -4.132 1.00 92.19 91 ALA A CA 1
ATOM 727 C C . ALA A 1 91 ? -0.246 2.231 -4.056 1.00 92.19 91 ALA A C 1
ATOM 729 O O . ALA A 1 91 ? 0.426 2.327 -5.081 1.00 92.19 91 ALA A O 1
ATOM 730 N N . LEU A 1 92 ? 0.221 2.589 -2.854 1.00 93.94 92 LEU A N 1
ATOM 731 C CA . LEU A 1 92 ? 1.579 3.087 -2.632 1.00 93.94 92 LEU A CA 1
ATOM 732 C C . LEU A 1 92 ? 2.640 2.082 -3.109 1.00 93.94 92 LEU A C 1
ATOM 734 O O . LEU A 1 92 ? 3.535 2.464 -3.859 1.00 93.94 92 LEU A O 1
ATOM 738 N N . ILE A 1 93 ? 2.492 0.803 -2.751 1.00 91.06 93 ILE A N 1
ATOM 739 C CA . ILE A 1 93 ? 3.412 -0.266 -3.174 1.00 91.06 93 ILE A CA 1
ATOM 740 C C . ILE A 1 93 ? 3.411 -0.425 -4.695 1.00 91.06 93 ILE A C 1
ATOM 742 O O . ILE A 1 93 ? 4.473 -0.468 -5.310 1.00 91.06 93 ILE A O 1
ATOM 746 N N . HIS A 1 94 ? 2.239 -0.456 -5.333 1.00 92.81 94 HIS A N 1
ATOM 747 C CA . HIS A 1 94 ? 2.178 -0.571 -6.792 1.00 92.81 94 HIS A CA 1
ATOM 748 C C . HIS A 1 94 ? 2.804 0.631 -7.510 1.00 92.81 94 HIS A C 1
ATOM 750 O O . HIS A 1 94 ? 3.419 0.463 -8.565 1.00 92.81 94 HIS A O 1
ATOM 756 N N . ILE A 1 95 ? 2.673 1.843 -6.959 1.00 96.19 95 ILE A N 1
ATOM 757 C CA . ILE A 1 95 ? 3.349 3.030 -7.496 1.00 96.19 95 ILE A CA 1
ATOM 758 C C . ILE A 1 95 ? 4.870 2.871 -7.382 1.00 96.19 95 ILE A C 1
ATOM 760 O O . ILE A 1 95 ? 5.568 3.131 -8.365 1.00 96.19 95 ILE A O 1
ATOM 764 N N . ASP A 1 96 ? 5.370 2.410 -6.232 1.00 94.56 96 ASP A N 1
ATOM 765 C CA . ASP A 1 96 ? 6.796 2.144 -6.007 1.00 94.56 96 ASP A CA 1
ATOM 766 C C . ASP A 1 96 ? 7.328 1.109 -7.017 1.00 94.56 96 ASP A C 1
ATOM 768 O O . ASP A 1 96 ? 8.298 1.376 -7.731 1.00 94.56 96 ASP A O 1
ATOM 772 N N . GLU A 1 97 ? 6.623 -0.008 -7.213 1.00 94.81 97 GLU A N 1
ATOM 773 C CA . GLU A 1 97 ? 6.976 -1.022 -8.217 1.00 94.81 97 GLU A CA 1
ATOM 774 C C . GLU A 1 97 ? 6.978 -0.479 -9.654 1.00 94.81 97 GLU A C 1
ATOM 776 O O . GLU A 1 97 ? 7.824 -0.853 -10.474 1.00 94.81 97 GLU A O 1
ATOM 781 N N . CYS A 1 98 ? 6.022 0.389 -10.001 1.00 96.75 98 CYS A N 1
ATOM 782 C CA . CYS A 1 98 ? 5.981 1.027 -11.317 1.00 96.75 98 CYS A CA 1
ATOM 783 C C . CYS A 1 98 ? 7.206 1.920 -11.533 1.00 96.75 98 CYS A C 1
ATOM 785 O O . CYS A 1 98 ? 7.835 1.855 -12.594 1.00 96.75 98 CYS A O 1
ATOM 787 N N . ILE A 1 99 ? 7.568 2.720 -10.526 1.00 97.38 99 ILE A N 1
ATOM 788 C CA . ILE A 1 99 ? 8.763 3.568 -10.548 1.00 97.38 99 ILE A CA 1
ATOM 789 C C . ILE A 1 99 ? 10.014 2.706 -10.745 1.00 97.38 99 ILE A C 1
ATOM 791 O O . ILE A 1 99 ? 10.810 2.983 -11.644 1.00 97.38 99 ILE A O 1
ATOM 795 N N . GLU A 1 100 ? 10.170 1.628 -9.978 1.00 96.06 100 GLU A N 1
ATOM 796 C CA . GLU A 1 100 ? 11.314 0.718 -10.086 1.00 96.06 100 GLU A CA 1
ATOM 797 C C . GLU A 1 100 ? 11.436 0.082 -11.476 1.00 96.06 100 GLU A C 1
ATOM 799 O O . GLU A 1 100 ? 12.525 0.063 -12.066 1.00 96.06 100 GLU A O 1
ATOM 804 N N . LYS A 1 101 ? 10.317 -0.397 -12.037 1.00 94.94 101 LYS A N 1
ATOM 805 C CA . LYS A 1 101 ? 10.265 -0.993 -13.381 1.00 94.94 101 LYS A CA 1
ATOM 806 C C . LYS A 1 101 ? 10.666 0.015 -14.461 1.00 94.94 101 LYS A C 1
ATOM 808 O O . LYS A 1 101 ? 11.410 -0.343 -15.377 1.00 94.94 101 LYS A O 1
ATOM 813 N N . LEU A 1 102 ? 10.222 1.270 -14.361 1.00 95.69 102 LEU A N 1
ATOM 814 C CA . LEU A 1 102 ? 10.613 2.329 -15.299 1.00 95.69 102 LEU A CA 1
ATOM 815 C C . LEU A 1 102 ? 12.085 2.718 -15.147 1.00 95.69 102 LEU A C 1
ATOM 817 O O . LEU A 1 102 ? 12.793 2.803 -16.148 1.00 95.69 102 LEU A O 1
ATOM 821 N N . LEU A 1 103 ? 12.574 2.878 -13.915 1.00 94.62 103 LEU A N 1
ATOM 822 C CA . LEU A 1 103 ? 13.986 3.160 -13.648 1.00 94.62 103 LEU A CA 1
ATOM 823 C C . LEU A 1 103 ? 14.897 2.057 -14.193 1.00 94.62 103 LEU A C 1
ATOM 825 O O . LEU A 1 103 ? 15.951 2.352 -14.755 1.00 94.62 103 LEU A O 1
ATOM 829 N N . LYS A 1 104 ? 14.486 0.789 -14.083 1.00 93.56 104 LYS A N 1
ATOM 830 C CA . LYS A 1 104 ? 15.198 -0.330 -14.706 1.00 93.56 104 LYS A CA 1
ATOM 831 C C . LYS A 1 104 ? 15.251 -0.192 -16.230 1.00 93.56 104 LYS A C 1
ATOM 833 O O . LYS A 1 104 ? 16.331 -0.286 -16.797 1.00 93.56 104 LYS A O 1
ATOM 838 N N . ARG A 1 105 ? 14.129 0.121 -16.889 1.00 92.19 105 ARG A N 1
ATOM 839 C CA . ARG A 1 105 ? 14.097 0.350 -18.349 1.00 92.19 105 ARG A CA 1
ATOM 840 C C . ARG A 1 105 ? 14.981 1.519 -18.790 1.00 92.19 105 ARG A C 1
ATOM 842 O O . ARG A 1 105 ? 15.622 1.419 -19.830 1.00 92.19 105 ARG A O 1
ATOM 849 N N . ILE A 1 106 ? 15.040 2.599 -18.008 1.00 93.50 106 ILE A N 1
ATOM 850 C CA . ILE A 1 106 ? 15.935 3.736 -18.276 1.00 93.50 106 ILE A CA 1
ATOM 851 C C . ILE A 1 106 ? 17.398 3.281 -18.241 1.00 93.50 106 ILE A C 1
ATOM 853 O O . ILE A 1 106 ? 18.152 3.605 -19.154 1.00 93.50 106 ILE A O 1
ATOM 857 N N . ARG A 1 107 ? 17.791 2.510 -17.217 1.00 92.50 107 ARG A N 1
ATOM 858 C CA . ARG A 1 107 ? 19.163 1.992 -17.087 1.00 92.50 107 ARG A CA 1
ATOM 859 C C . ARG A 1 107 ? 19.530 1.017 -18.203 1.00 92.50 107 ARG A C 1
ATOM 861 O O . ARG A 1 107 ? 20.627 1.112 -18.738 1.00 92.50 107 ARG A O 1
ATOM 868 N N . ASP A 1 108 ? 18.620 0.109 -18.543 1.00 92.44 108 ASP A N 1
ATOM 869 C CA . ASP A 1 108 ? 18.907 -0.992 -19.464 1.00 92.44 108 ASP A CA 1
ATOM 870 C C . ASP A 1 108 ? 18.842 -0.553 -20.941 1.00 92.44 108 ASP A C 1
ATOM 872 O O . ASP A 1 108 ? 19.610 -1.047 -21.762 1.00 92.44 108 ASP A O 1
ATOM 876 N N . ALA A 1 109 ? 17.935 0.369 -21.292 1.00 87.38 109 ALA A N 1
ATOM 877 C CA . ALA A 1 109 ? 17.655 0.757 -22.681 1.00 87.38 109 ALA A CA 1
ATOM 878 C C . ALA A 1 109 ? 17.957 2.232 -23.006 1.00 87.38 109 ALA A C 1
ATOM 880 O O . ALA A 1 109 ? 17.729 2.661 -24.135 1.00 87.38 109 ALA A O 1
ATOM 881 N N . GLY A 1 110 ? 18.425 3.029 -22.037 1.00 82.19 110 GLY A N 1
ATOM 882 C CA . GLY A 1 110 ? 18.768 4.442 -22.242 1.00 82.19 110 GLY A CA 1
ATOM 883 C C . GLY A 1 110 ? 17.580 5.342 -22.605 1.00 82.19 110 GLY A C 1
ATOM 884 O O . GLY A 1 110 ? 17.779 6.426 -23.148 1.00 82.19 110 GLY A O 1
ATOM 885 N N . ASN A 1 111 ? 16.344 4.905 -22.335 1.00 82.69 111 ASN A N 1
ATOM 886 C CA . ASN A 1 111 ? 15.135 5.624 -22.734 1.00 82.69 111 ASN A CA 1
ATOM 887 C C . ASN A 1 111 ? 14.858 6.814 -21.796 1.00 82.69 111 ASN A C 1
ATOM 889 O O . ASN A 1 111 ? 14.106 6.702 -20.826 1.00 82.69 111 ASN A O 1
ATOM 893 N N . SER A 1 112 ? 15.493 7.951 -22.082 1.00 81.25 112 SER A N 1
ATOM 894 C CA . SER A 1 112 ? 15.402 9.188 -21.298 1.00 81.25 112 SER A CA 1
ATOM 895 C C . SER A 1 112 ? 14.003 9.814 -21.277 1.00 81.25 112 SER A C 1
ATOM 897 O O . SER A 1 112 ? 13.694 10.549 -20.341 1.00 81.25 112 SER A O 1
ATOM 899 N N . GLU A 1 113 ? 13.126 9.482 -22.229 1.00 86.06 113 GLU A N 1
ATOM 900 C CA . GLU A 1 113 ? 11.733 9.954 -22.253 1.00 86.06 113 GLU A CA 1
ATOM 901 C C . GLU A 1 113 ? 10.921 9.399 -21.070 1.00 86.06 113 GLU A C 1
ATOM 903 O O . GLU A 1 113 ? 9.986 10.036 -20.588 1.00 86.06 113 GLU A O 1
ATOM 908 N N . LEU A 1 114 ? 11.319 8.246 -20.516 1.00 91.62 114 LEU A N 1
ATOM 909 C CA . LEU A 1 114 ? 10.644 7.655 -19.357 1.00 91.62 114 LEU A CA 1
ATOM 910 C C . LEU A 1 114 ? 10.862 8.436 -18.052 1.00 91.62 114 LEU A C 1
ATOM 912 O O . LEU A 1 114 ? 10.129 8.221 -17.084 1.00 91.62 114 LEU A O 1
ATOM 916 N N . VAL A 1 115 ? 11.841 9.347 -18.009 1.00 93.06 115 VAL A N 1
ATOM 917 C CA . VAL A 1 115 ? 12.149 10.156 -16.818 1.00 93.06 115 VAL A CA 1
ATOM 918 C C . VAL A 1 115 ? 10.958 11.031 -16.420 1.00 93.06 115 VAL A C 1
ATOM 920 O O . VAL A 1 115 ? 10.674 11.185 -15.230 1.00 93.06 115 VAL A O 1
ATOM 923 N N . GLU A 1 116 ? 10.209 11.566 -17.387 1.00 93.88 116 GLU A N 1
ATOM 924 C CA . GLU A 1 116 ? 9.025 12.380 -17.095 1.00 93.88 116 GLU A CA 1
ATOM 925 C C . GLU A 1 116 ? 7.905 11.555 -16.439 1.00 93.88 116 GLU A C 1
ATOM 927 O O . GLU A 1 116 ? 7.265 12.009 -15.482 1.00 93.88 116 GLU A O 1
ATOM 932 N N . TYR A 1 117 ? 7.716 10.306 -16.874 1.00 95.94 117 TYR A N 1
ATOM 933 C CA . TYR A 1 117 ? 6.754 9.395 -16.252 1.00 95.94 117 TYR A CA 1
ATOM 934 C C . TYR A 1 117 ? 7.169 9.009 -14.831 1.00 95.94 117 TYR A C 1
ATOM 936 O O . TYR A 1 117 ? 6.322 8.987 -13.938 1.00 95.94 117 TYR A O 1
ATOM 944 N N . VAL A 1 118 ? 8.467 8.793 -14.582 1.00 96.69 118 VAL A N 1
ATOM 945 C CA . VAL A 1 118 ? 8.988 8.577 -13.221 1.00 96.69 118 VAL A CA 1
ATOM 946 C C . VAL A 1 118 ? 8.690 9.783 -12.328 1.00 96.69 118 VAL A C 1
ATOM 948 O O . VAL A 1 118 ? 8.153 9.618 -11.234 1.00 96.69 118 VAL A O 1
ATOM 951 N N . ASN A 1 119 ? 8.951 11.004 -12.802 1.00 96.31 119 ASN A N 1
ATOM 952 C CA . ASN A 1 119 ? 8.644 12.226 -12.052 1.00 96.31 119 ASN A CA 1
ATOM 953 C C . ASN A 1 119 ? 7.144 12.379 -11.768 1.00 96.31 119 ASN A C 1
ATOM 955 O O . ASN A 1 119 ? 6.751 12.850 -10.698 1.00 96.31 119 ASN A O 1
ATOM 959 N N . THR A 1 120 ? 6.294 11.972 -12.709 1.00 97.38 120 THR A N 1
ATOM 960 C CA . THR A 1 120 ? 4.841 11.956 -12.519 1.00 97.38 120 THR A CA 1
ATOM 961 C C . THR A 1 120 ? 4.442 10.970 -11.424 1.00 97.38 120 THR A C 1
ATOM 963 O O . THR A 1 120 ? 3.710 11.343 -10.507 1.00 97.38 120 THR A O 1
ATOM 966 N N . LEU A 1 121 ? 4.973 9.747 -11.450 1.00 97.50 121 LEU A N 1
ATOM 967 C CA . LEU A 1 121 ? 4.690 8.736 -10.431 1.00 97.50 121 LEU A CA 1
ATOM 968 C C . LEU A 1 121 ? 5.224 9.125 -9.050 1.00 97.50 121 LEU A C 1
ATOM 970 O O . LEU A 1 121 ? 4.522 8.920 -8.068 1.00 97.50 121 LEU A O 1
ATOM 974 N N . LEU A 1 122 ? 6.391 9.768 -8.956 1.00 97.19 122 LEU A N 1
ATOM 975 C CA . LEU A 1 122 ? 6.905 10.308 -7.690 1.00 97.19 122 LEU A CA 1
ATOM 976 C C . LEU A 1 122 ? 5.956 11.355 -7.082 1.00 97.19 122 LEU A C 1
ATOM 978 O O . LEU A 1 122 ? 5.733 11.360 -5.870 1.00 97.19 122 LEU A O 1
ATOM 982 N N . LYS A 1 123 ? 5.335 12.209 -7.910 1.00 97.62 123 LYS A N 1
ATOM 983 C CA . LYS A 1 123 ? 4.301 13.154 -7.448 1.00 97.62 123 LYS A CA 1
ATOM 984 C C . LYS A 1 123 ? 3.045 12.430 -6.964 1.00 97.62 123 LYS A C 1
ATOM 986 O O . LYS A 1 123 ? 2.467 12.834 -5.958 1.00 97.62 123 LYS A O 1
ATOM 991 N N . VAL A 1 124 ? 2.611 11.378 -7.662 1.00 97.62 124 VAL A N 1
ATOM 992 C CA . VAL A 1 124 ? 1.459 10.565 -7.236 1.00 97.62 124 VAL A CA 1
ATOM 993 C C . VAL A 1 124 ? 1.768 9.855 -5.918 1.00 97.62 124 VAL A C 1
ATOM 995 O O . VAL A 1 124 ? 0.975 9.959 -4.989 1.00 97.62 124 VAL A O 1
ATOM 998 N N . ARG A 1 125 ? 2.946 9.232 -5.796 1.00 96.25 125 ARG A N 1
ATOM 999 C CA . ARG A 1 125 ? 3.446 8.607 -4.565 1.00 96.25 125 ARG A CA 1
ATOM 1000 C C . ARG A 1 125 ? 3.355 9.568 -3.382 1.00 96.25 125 ARG A C 1
ATOM 1002 O O . ARG A 1 125 ? 2.770 9.230 -2.358 1.00 96.25 125 ARG A O 1
ATOM 1009 N N . TYR A 1 126 ? 3.875 10.787 -3.546 1.00 94.50 126 TYR A N 1
ATOM 1010 C CA . TYR A 1 126 ? 3.816 11.825 -2.516 1.00 94.50 126 TYR A CA 1
ATOM 1011 C C . TYR A 1 126 ? 2.374 12.151 -2.097 1.00 94.50 126 TYR A C 1
ATOM 1013 O O . TYR A 1 126 ? 2.074 12.184 -0.907 1.00 94.50 126 TYR A O 1
ATOM 1021 N N . ARG A 1 127 ? 1.459 12.324 -3.060 1.00 96.44 127 ARG A N 1
ATOM 1022 C CA . ARG A 1 127 ? 0.037 12.602 -2.784 1.00 96.44 127 ARG A CA 1
ATOM 1023 C C . ARG A 1 127 ? -0.679 11.446 -2.086 1.00 96.44 127 ARG A C 1
ATOM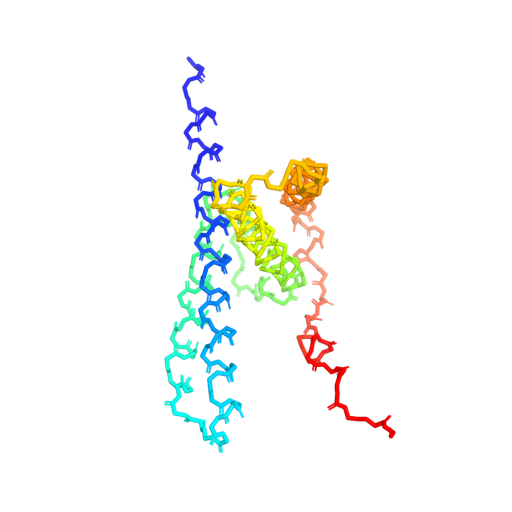 1025 O O . ARG A 1 127 ? -1.575 11.687 -1.281 1.00 96.44 127 ARG A O 1
ATOM 1032 N N . VAL A 1 128 ? -0.308 10.199 -2.381 1.00 94.75 128 VAL A N 1
ATOM 1033 C CA . VAL A 1 128 ? -0.847 9.022 -1.681 1.00 94.75 128 VAL A CA 1
ATOM 1034 C C . VAL A 1 128 ? -0.388 9.014 -0.227 1.00 94.75 128 VAL A C 1
ATOM 1036 O O . VAL A 1 128 ? -1.225 8.864 0.658 1.00 94.75 128 VAL A O 1
ATOM 1039 N N . VAL A 1 129 ? 0.901 9.257 0.034 1.00 90.88 129 VAL A N 1
ATOM 1040 C CA . VAL A 1 129 ? 1.420 9.393 1.406 1.00 90.88 129 VAL A CA 1
ATOM 1041 C C . VAL A 1 129 ? 0.708 10.528 2.145 1.00 90.88 129 VAL A C 1
ATOM 1043 O O . VAL A 1 129 ? 0.227 10.323 3.255 1.00 90.88 129 VAL A O 1
ATOM 1046 N N . GLU A 1 130 ? 0.552 11.694 1.514 1.00 92.31 130 GLU A N 1
ATOM 1047 C CA . GLU A 1 130 ? -0.203 12.816 2.084 1.00 92.31 130 GLU A CA 1
ATOM 1048 C C . GLU A 1 130 ? -1.652 12.420 2.416 1.00 92.31 130 GLU A C 1
ATOM 1050 O O . GLU A 1 130 ? -2.141 12.716 3.506 1.00 92.31 130 GLU A O 1
ATOM 1055 N N . SER A 1 131 ? -2.326 11.699 1.516 1.00 93.56 131 SER A N 1
ATOM 1056 C CA . SER A 1 131 ? -3.700 11.223 1.722 1.00 93.56 131 SER A CA 1
ATOM 1057 C C . SER A 1 131 ? -3.801 10.236 2.886 1.00 93.56 131 SER A C 1
ATOM 1059 O O . SER A 1 131 ? -4.747 10.316 3.669 1.00 93.56 131 SER A O 1
ATOM 1061 N N . ILE A 1 132 ? -2.823 9.336 3.038 1.00 90.00 132 ILE A N 1
ATOM 1062 C CA . ILE A 1 132 ? -2.739 8.407 4.173 1.00 90.00 132 ILE A CA 1
ATOM 1063 C C . ILE A 1 132 ? -2.567 9.184 5.482 1.00 90.00 132 ILE A C 1
ATOM 1065 O O . ILE A 1 132 ? -3.328 8.970 6.426 1.00 90.00 132 ILE A O 1
ATOM 1069 N N . THR A 1 133 ? -1.624 10.127 5.531 1.00 86.81 133 THR A N 1
ATOM 1070 C CA . THR A 1 133 ? -1.384 10.958 6.719 1.00 86.81 133 THR A CA 1
ATOM 1071 C C . THR A 1 133 ? -2.625 11.767 7.095 1.00 86.81 133 THR A C 1
ATOM 1073 O O . THR A 1 133 ? -3.012 11.814 8.263 1.00 86.81 133 THR A O 1
ATOM 1076 N N . GLN A 1 134 ? -3.302 12.368 6.112 1.00 89.75 134 GLN A N 1
ATOM 1077 C CA . GLN A 1 134 ? -4.549 13.098 6.337 1.00 89.75 134 GLN A CA 1
ATOM 1078 C C . GLN A 1 134 ? -5.676 12.182 6.827 1.00 89.75 134 GLN A C 1
ATOM 1080 O O . GLN A 1 134 ? -6.424 12.581 7.720 1.00 89.75 134 GLN A O 1
ATOM 1085 N N . LEU A 1 135 ? -5.800 10.971 6.273 1.00 87.94 135 LEU A N 1
ATOM 1086 C CA . LEU A 1 135 ? -6.786 9.982 6.708 1.00 87.94 135 LEU A CA 1
ATOM 1087 C C . LEU A 1 135 ? -6.570 9.614 8.177 1.00 87.94 135 LEU A C 1
ATOM 1089 O O . LEU A 1 135 ? -7.508 9.719 8.962 1.00 87.94 135 LEU A O 1
ATOM 1093 N N . ILE A 1 136 ? -5.341 9.248 8.554 1.00 83.06 136 ILE A N 1
ATOM 1094 C CA . ILE A 1 136 ? -4.988 8.887 9.934 1.00 83.06 136 ILE A CA 1
ATOM 1095 C C . ILE A 1 136 ? -5.250 10.066 10.873 1.00 83.06 136 ILE A C 1
ATOM 1097 O O . ILE A 1 136 ? -5.962 9.915 11.861 1.00 83.06 136 ILE A O 1
ATOM 1101 N N . SER A 1 137 ? -4.761 11.261 10.532 1.00 83.38 137 SER A N 1
ATOM 1102 C CA . SER A 1 137 ? -4.938 12.463 11.354 1.00 83.38 137 SER A CA 1
ATOM 1103 C C . SER A 1 137 ? -6.415 12.808 11.580 1.00 83.38 137 SER A C 1
ATOM 1105 O O . SER A 1 137 ? -6.828 13.070 12.712 1.00 83.38 137 SER A O 1
ATOM 1107 N N . ARG A 1 138 ? -7.242 12.757 10.526 1.00 86.06 138 ARG A N 1
ATOM 1108 C CA . ARG A 1 138 ? -8.691 13.004 10.628 1.00 86.06 138 ARG A CA 1
ATOM 1109 C C . ARG A 1 138 ? -9.412 11.910 11.402 1.00 86.06 138 ARG A C 1
ATOM 1111 O O . ARG A 1 138 ? -10.357 12.208 12.129 1.00 86.06 138 ARG A O 1
ATOM 1118 N N . ALA A 1 139 ? -8.979 10.663 11.251 1.00 81.06 139 ALA A N 1
ATOM 1119 C CA . ALA A 1 139 ? -9.544 9.551 11.990 1.00 81.06 139 ALA A CA 1
ATOM 1120 C C . ALA A 1 139 ? -9.246 9.682 13.493 1.00 81.06 139 ALA A C 1
ATOM 1122 O O . ALA A 1 139 ? -10.156 9.537 14.305 1.00 81.06 139 ALA A O 1
ATOM 1123 N N . ILE A 1 140 ? -8.021 10.078 13.860 1.00 75.88 140 ILE A N 1
ATOM 1124 C CA . ILE A 1 140 ? -7.639 10.392 15.246 1.00 75.88 140 ILE A CA 1
ATOM 1125 C C . ILE A 1 140 ? -8.498 11.520 15.813 1.00 75.88 140 ILE A C 1
ATOM 1127 O O . ILE A 1 140 ? -9.131 11.347 16.859 1.00 75.88 140 ILE A O 1
ATOM 1131 N N . SER A 1 141 ? -8.572 12.654 15.112 1.00 81.69 141 SER A N 1
ATOM 1132 C CA . SER A 1 141 ? -9.308 13.827 15.598 1.00 81.69 141 SER A CA 1
ATOM 1133 C C . SER A 1 141 ? -10.821 13.616 15.677 1.00 81.69 141 SER A C 1
ATOM 1135 O O . SER A 1 141 ? -11.487 14.275 16.471 1.00 81.69 141 SER A O 1
ATOM 1137 N N . SER A 1 142 ? -11.363 12.681 14.893 1.00 82.19 142 SER A N 1
ATOM 1138 C CA . SER A 1 142 ? -12.799 12.378 14.835 1.00 82.19 142 SER A CA 1
ATOM 1139 C C . SER A 1 142 ? -13.162 11.060 15.526 1.00 82.19 142 SER A C 1
ATOM 1141 O O . SER A 1 142 ? -14.272 10.558 15.341 1.00 82.19 142 SER A O 1
ATOM 1143 N N . SER A 1 143 ? -12.248 10.484 16.311 1.00 75.88 143 SER A N 1
ATOM 1144 C CA . SER A 1 143 ? -12.364 9.122 16.847 1.00 75.88 143 SER A CA 1
ATOM 1145 C C . SER A 1 143 ? -13.647 8.877 17.652 1.00 75.88 143 SER A C 1
ATOM 1147 O O . SER A 1 143 ? -14.293 7.839 17.483 1.00 75.88 143 SER A O 1
ATOM 1149 N N . GLU A 1 144 ? -14.083 9.845 18.463 1.00 73.06 144 GLU A N 1
ATOM 1150 C CA . GLU A 1 144 ? -15.336 9.760 19.228 1.00 73.06 144 GLU A CA 1
ATOM 1151 C C . GLU A 1 144 ? -16.588 9.733 18.343 1.00 73.06 144 GLU A C 1
ATOM 1153 O O . GLU A 1 144 ? -17.573 9.071 18.677 1.00 73.06 144 GLU A O 1
ATOM 1158 N N . VAL A 1 145 ? -16.568 10.469 17.229 1.00 76.56 145 VAL A N 1
ATOM 1159 C CA . VAL A 1 145 ? -17.687 10.547 16.280 1.00 76.56 145 VAL A CA 1
ATOM 1160 C C . VAL A 1 145 ? -17.740 9.276 15.444 1.00 76.56 145 VAL A C 1
ATOM 1162 O O . VAL A 1 145 ? -18.810 8.689 15.302 1.00 76.56 145 VAL A O 1
ATOM 1165 N N . ILE A 1 146 ? -16.585 8.821 14.949 1.00 72.19 146 ILE A N 1
ATOM 1166 C CA . ILE A 1 146 ? -16.459 7.589 14.167 1.00 72.19 146 ILE A CA 1
ATOM 1167 C C . ILE A 1 146 ? -16.972 6.414 14.986 1.00 72.19 146 ILE A C 1
ATOM 1169 O O . ILE A 1 146 ? -17.860 5.717 14.526 1.00 72.19 146 ILE A O 1
ATOM 1173 N N . THR A 1 147 ? -16.513 6.251 16.228 1.00 68.00 147 THR A N 1
ATOM 1174 C CA . THR A 1 147 ? -16.906 5.124 17.096 1.00 68.00 147 THR A CA 1
ATOM 1175 C C . THR A 1 147 ? -18.418 5.057 17.363 1.00 68.00 147 THR A C 1
ATOM 1177 O O . THR A 1 147 ? -18.949 3.990 17.649 1.00 68.00 147 THR A O 1
ATOM 1180 N N . LYS A 1 148 ? -19.139 6.180 17.255 1.00 65.56 148 LYS A N 1
ATOM 1181 C CA . LYS A 1 148 ? -20.605 6.232 17.399 1.00 65.56 148 LYS A CA 1
ATOM 1182 C C . LYS A 1 148 ? -21.355 5.973 16.087 1.00 65.56 148 LYS A C 1
ATOM 1184 O O . LYS A 1 148 ? -22.566 5.765 16.118 1.00 65.56 148 LYS A O 1
ATOM 1189 N N . ALA A 1 149 ? -20.674 6.014 14.945 1.00 60.75 149 ALA A N 1
ATOM 1190 C CA . ALA A 1 149 ? -21.264 5.777 13.635 1.00 60.75 149 ALA A CA 1
ATOM 1191 C C . ALA A 1 149 ? -21.293 4.274 13.320 1.00 60.75 149 ALA A C 1
ATOM 1193 O O . ALA A 1 149 ? -20.310 3.579 13.529 1.00 60.75 149 ALA A O 1
ATOM 1194 N N . SER A 1 150 ? -22.392 3.756 12.771 1.00 52.78 150 SER A N 1
ATOM 1195 C CA . SER A 1 150 ? -22.438 2.389 12.236 1.00 52.78 150 SER A CA 1
ATOM 1196 C C . SER A 1 150 ? -22.337 2.462 10.715 1.00 52.78 150 SER A C 1
ATOM 1198 O O . SER A 1 150 ? -23.321 2.764 10.042 1.00 52.78 150 SER A O 1
ATOM 1200 N N . VAL A 1 151 ? -21.133 2.260 10.170 1.00 57.94 151 VAL A N 1
ATOM 1201 C CA . VAL A 1 151 ? -20.892 2.263 8.718 1.00 57.94 151 VAL A CA 1
ATOM 1202 C C . VAL A 1 151 ? -20.060 1.046 8.336 1.00 57.94 151 VAL A C 1
ATOM 1204 O O . VAL A 1 151 ? -18.832 1.083 8.341 1.00 57.94 151 VAL A O 1
ATOM 1207 N N . ARG A 1 152 ? -20.757 -0.028 7.959 1.00 53.69 152 ARG A N 1
ATOM 1208 C CA . ARG A 1 152 ? -20.140 -1.268 7.483 1.00 53.69 152 ARG A CA 1
ATOM 1209 C C . ARG A 1 152 ? -19.476 -1.062 6.121 1.00 53.69 152 ARG A C 1
ATOM 1211 O O . ARG A 1 152 ? -20.094 -0.511 5.207 1.00 53.69 152 ARG A O 1
ATOM 1218 N N . CYS A 1 153 ? -18.249 -1.550 5.972 1.00 58.16 153 CYS A N 1
ATOM 1219 C CA . CYS A 1 153 ? -17.569 -1.572 4.681 1.00 58.16 153 CYS A CA 1
ATOM 1220 C C . CYS A 1 153 ? -18.234 -2.590 3.735 1.00 58.16 153 CYS A C 1
ATOM 1222 O O . CYS A 1 153 ? -18.632 -3.681 4.145 1.00 58.16 153 CYS A O 1
ATOM 1224 N N . ARG A 1 154 ? -18.354 -2.236 2.452 1.00 55.59 154 ARG A N 1
ATOM 1225 C CA . ARG A 1 154 ? -18.840 -3.107 1.371 1.00 55.59 154 ARG A CA 1
ATOM 1226 C C . ARG A 1 154 ? -17.663 -3.535 0.495 1.00 55.59 154 ARG A C 1
ATOM 1228 O O . ARG A 1 154 ? -17.523 -3.060 -0.628 1.00 55.59 154 ARG A O 1
ATOM 1235 N N . GLU A 1 155 ? -16.784 -4.387 1.033 1.00 50.66 155 GLU A N 1
ATOM 1236 C CA . GLU A 1 155 ? -15.641 -4.940 0.277 1.00 50.66 155 GLU A CA 1
ATOM 1237 C C . GLU A 1 155 ? -16.091 -5.664 -1.009 1.00 50.66 155 GLU A C 1
ATOM 1239 O O . GLU A 1 155 ? -15.348 -5.701 -1.986 1.00 50.66 155 GLU A O 1
ATOM 1244 N N . ASP A 1 156 ? -17.337 -6.151 -1.049 1.00 50.06 156 ASP A N 1
ATOM 1245 C CA . ASP A 1 156 ? -17.987 -6.739 -2.223 1.00 50.06 156 ASP A CA 1
ATOM 1246 C C . ASP A 1 156 ? -18.102 -5.773 -3.415 1.00 50.06 156 ASP A C 1
ATOM 1248 O O . ASP A 1 156 ? -18.056 -6.215 -4.557 1.00 50.06 156 ASP A O 1
ATOM 1252 N N . LEU A 1 157 ? -18.171 -4.457 -3.185 1.00 47.59 157 LEU A N 1
ATOM 1253 C CA . LEU A 1 157 ? -18.217 -3.459 -4.263 1.00 47.59 157 LEU A CA 1
ATOM 1254 C C . LEU A 1 157 ? -16.839 -3.156 -4.876 1.00 47.59 157 LEU A C 1
ATOM 1256 O O . LEU A 1 157 ? -16.771 -2.550 -5.943 1.00 47.59 157 LEU A O 1
ATOM 1260 N N . CYS A 1 158 ? -15.740 -3.556 -4.229 1.00 45.69 158 CYS A N 1
ATOM 1261 C CA . CYS A 1 158 ? -14.381 -3.330 -4.735 1.00 45.69 158 CYS A CA 1
ATOM 1262 C C . CYS A 1 158 ? -13.907 -4.421 -5.711 1.00 45.69 158 CYS A C 1
ATOM 1264 O O . CYS A 1 158 ? -12.903 -4.222 -6.389 1.00 45.69 158 CYS A O 1
ATOM 1266 N N . ILE A 1 159 ? -14.615 -5.554 -5.785 1.00 40.91 159 ILE A N 1
ATOM 1267 C CA . ILE A 1 159 ? -14.271 -6.706 -6.639 1.00 40.91 159 ILE A CA 1
ATOM 1268 C C . ILE A 1 159 ? -15.182 -6.770 -7.883 1.00 40.91 159 ILE A C 1
ATOM 1270 O O . ILE A 1 159 ? -14.902 -7.500 -8.831 1.00 40.91 159 ILE A O 1
ATOM 1274 N N . ASP A 1 160 ? -16.244 -5.962 -7.943 1.00 36.56 160 ASP A N 1
ATOM 1275 C CA . ASP A 1 160 ? -17.303 -6.129 -8.940 1.00 36.56 160 ASP A CA 1
ATOM 1276 C C . ASP A 1 160 ? -17.179 -5.157 -10.129 1.00 36.56 160 ASP A C 1
ATOM 1278 O O . ASP A 1 160 ? -17.960 -4.222 -10.296 1.00 36.56 160 ASP A O 1
ATOM 1282 N N . ILE A 1 161 ? -16.176 -5.387 -10.986 1.00 42.22 161 ILE A N 1
ATOM 1283 C CA . ILE A 1 161 ? -16.226 -4.979 -12.403 1.00 42.22 161 ILE A CA 1
ATOM 1284 C C . ILE A 1 161 ? -15.642 -6.096 -13.279 1.00 42.22 161 ILE A C 1
ATOM 1286 O O . ILE A 1 161 ? -14.636 -5.923 -13.958 1.00 42.22 161 ILE A O 1
ATOM 1290 N N . SER A 1 162 ? -16.263 -7.273 -13.274 1.00 43.84 162 SER A N 1
ATOM 1291 C CA . SER A 1 162 ? -16.305 -8.121 -14.475 1.00 43.84 162 SER A CA 1
ATOM 1292 C C . SER A 1 162 ? -17.366 -9.204 -14.326 1.00 43.84 162 SER A C 1
ATOM 1294 O O . SER A 1 162 ? -17.099 -10.337 -13.956 1.00 43.84 162 SER A O 1
ATOM 1296 N N . THR A 1 163 ? -18.609 -8.847 -14.622 1.00 44.53 163 THR A N 1
ATOM 1297 C CA . THR A 1 163 ? -19.532 -9.681 -15.406 1.00 44.53 163 THR A CA 1
ATOM 1298 C C . THR A 1 163 ? -20.852 -8.938 -15.531 1.00 44.53 163 THR A C 1
ATOM 1300 O O . THR A 1 163 ? -21.673 -8.955 -14.618 1.00 44.53 163 THR A O 1
ATOM 1303 N N . LYS A 1 164 ? -21.046 -8.276 -16.677 1.00 37.28 164 LYS A N 1
ATOM 1304 C CA . LYS A 1 164 ? -22.304 -8.228 -17.448 1.00 37.28 164 LYS A CA 1
ATOM 1305 C C . LYS A 1 164 ? -22.215 -7.161 -18.539 1.00 37.28 164 LYS A C 1
ATOM 1307 O O . LYS A 1 164 ? -22.550 -6.006 -18.302 1.00 37.28 164 LYS A O 1
ATOM 1312 N N . SER A 1 165 ? -21.799 -7.595 -19.725 1.00 39.00 165 SER A N 1
ATOM 1313 C CA . SER A 1 165 ? -22.573 -7.510 -20.977 1.00 39.00 165 SER A CA 1
ATOM 1314 C C . SER A 1 165 ? -21.747 -8.111 -22.103 1.00 39.00 165 SER A C 1
ATOM 1316 O O . SER A 1 165 ? -20.678 -7.526 -22.388 1.00 39.00 165 SER A O 1
#

Sequence (165 aa):
MQNLAVWEEALIQEFLYAIGHLNHCEQHLIEVDSSIGLTIFGDIIDKIREQRKIVGETLFLIEKLNAGRSGGDIRSSWESIWCTLKHLTTALIHIDECIEKLLKRIRDAGNSELVEYVNTLLKVRYRVVESITQLISRAISSSEVITKASVRCREDLCIDISTKS